Protein AF-A0ABC8SKH3-F1 (afdb_monomer)

Mean predicted aligned error: 11.71 Å

Secondary structure (DSSP, 8-state):
-HHHHHHHHHHHHHHHHHHHHHHHHHIIIIIIHHHHHHHHHHHHHHT-HHHHHHHT---HHHHHHHHHHHHHHHHHHHHHHHTT-

Sequence (85 aa):
MVTKLLLASYYDIVRKNIQDLVPKAVMHFLVNHTKRDLLGTFIQKLYRENSFEDMLEEQDEVVMKRKRTREMFHALQQAVEVSKF

InterPro domains:
  IPR003130 Dynamin GTPase effector [PF02212] (3-81)
  IPR003130 Dynamin GTPase effector [SM00302] (2-85)
  IPR020850 GTPase effector domain [PS51388] (1-85)
  IPR022812 Dynamin [PTHR11566] (3-81)

Radius of gyration: 32.99 Å; Cα contacts (8 Å, |Δi|>4): 8; chains: 1; bounding box: 63×28×95 Å

pLDDT: mean 85.35, std 10.72, range [48.91, 96.81]

Organism: NCBI:txid185542

Structure (mmCIF, N/CA/C/O backbone):
data_AF-A0ABC8SKH3-F1
#
_entry.id   AF-A0ABC8SKH3-F1
#
loop_
_atom_site.group_PDB
_atom_site.id
_atom_site.type_symbol
_atom_site.label_atom_id
_atom_site.label_alt_id
_atom_site.label_comp_id
_atom_site.label_asym_id
_atom_site.label_entity_id
_atom_site.label_seq_id
_atom_site.pdbx_PDB_ins_code
_atom_site.Cartn_x
_atom_site.Cartn_y
_atom_site.Cartn_z
_atom_site.occupancy
_atom_site.B_iso_or_equiv
_atom_site.auth_seq_id
_atom_site.auth_comp_id
_atom_site.auth_asym_id
_atom_site.auth_atom_id
_atom_site.pdbx_PDB_model_num
ATOM 1 N N . MET A 1 1 ? 30.671 -4.519 -42.506 1.00 63.47 1 MET A N 1
ATOM 2 C CA . MET A 1 1 ? 30.744 -5.461 -41.362 1.00 63.47 1 MET A CA 1
ATOM 3 C C . MET A 1 1 ? 30.825 -4.714 -40.026 1.00 63.47 1 MET A C 1
ATOM 5 O O . MET A 1 1 ? 30.013 -4.989 -39.156 1.00 63.47 1 MET A O 1
ATOM 9 N N . VAL A 1 2 ? 31.690 -3.699 -39.901 1.00 77.75 2 VAL A N 1
ATOM 10 C CA . VAL A 1 2 ? 31.845 -2.859 -38.689 1.00 77.75 2 VAL A CA 1
ATOM 11 C C . VAL A 1 2 ? 30.569 -2.098 -38.283 1.00 77.75 2 VAL A C 1
ATOM 13 O O . VAL A 1 2 ? 30.219 -2.066 -37.110 1.00 77.75 2 VAL A O 1
ATOM 16 N N . THR A 1 3 ? 29.807 -1.558 -39.239 1.00 83.06 3 THR A N 1
ATOM 17 C CA . THR A 1 3 ? 28.557 -0.819 -38.962 1.00 83.06 3 THR A CA 1
ATOM 18 C C . THR A 1 3 ? 27.478 -1.665 -38.278 1.00 83.06 3 THR A C 1
ATOM 20 O O . THR A 1 3 ? 26.761 -1.165 -37.416 1.00 83.06 3 THR A O 1
ATOM 23 N N . LYS A 1 4 ? 27.393 -2.963 -38.601 1.00 86.69 4 LYS A N 1
ATOM 24 C CA . LYS A 1 4 ? 26.455 -3.897 -37.955 1.00 86.69 4 LYS A CA 1
ATOM 25 C C . LYS A 1 4 ? 26.844 -4.189 -36.501 1.00 86.69 4 LYS A C 1
ATOM 27 O O . LYS A 1 4 ? 25.965 -4.310 -35.658 1.00 86.69 4 LYS A O 1
ATOM 32 N N . LEU A 1 5 ? 28.145 -4.260 -36.207 1.00 89.62 5 LEU A N 1
ATOM 33 C CA . LEU A 1 5 ? 28.660 -4.472 -34.849 1.00 89.62 5 LEU A CA 1
ATOM 34 C C . LEU A 1 5 ? 28.405 -3.257 -33.950 1.00 89.62 5 LEU A C 1
ATOM 36 O O . LEU A 1 5 ? 27.977 -3.414 -32.811 1.00 89.62 5 LEU A O 1
ATOM 40 N N . LEU A 1 6 ? 28.610 -2.047 -34.479 1.00 91.81 6 LEU A N 1
ATOM 41 C CA . LEU A 1 6 ? 28.322 -0.806 -33.755 1.00 91.81 6 LEU A CA 1
ATOM 42 C C . LEU A 1 6 ? 26.830 -0.673 -33.429 1.00 91.81 6 LEU A C 1
ATOM 44 O O . LEU A 1 6 ? 26.476 -0.318 -32.308 1.00 91.81 6 LEU A O 1
ATOM 48 N N . LEU A 1 7 ? 25.961 -1.016 -34.384 1.00 93.19 7 LEU A N 1
ATOM 49 C CA . LEU A 1 7 ? 24.516 -0.986 -34.177 1.00 93.19 7 LEU A CA 1
ATOM 50 C C . LEU A 1 7 ? 24.062 -1.999 -33.116 1.00 93.19 7 LEU A C 1
ATOM 52 O O . LEU A 1 7 ? 23.257 -1.656 -32.255 1.00 93.19 7 LEU A O 1
ATOM 56 N N . ALA A 1 8 ? 24.597 -3.223 -33.154 1.00 91.88 8 ALA A N 1
ATOM 57 C CA . ALA A 1 8 ? 24.296 -4.247 -32.156 1.00 91.88 8 ALA A CA 1
ATOM 58 C C . ALA A 1 8 ? 24.744 -3.814 -30.750 1.00 91.88 8 ALA A C 1
ATOM 60 O O . ALA A 1 8 ? 23.959 -3.876 -29.810 1.00 91.88 8 ALA A O 1
ATOM 61 N N . SER A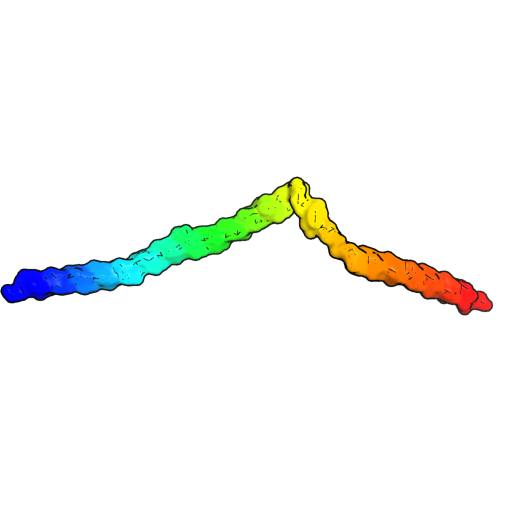 1 9 ? 25.962 -3.276 -30.629 1.00 92.81 9 SER A N 1
ATOM 62 C CA . SER A 1 9 ? 26.490 -2.758 -29.361 1.00 92.81 9 SER A CA 1
ATOM 63 C C . SER A 1 9 ? 25.638 -1.615 -28.800 1.00 92.81 9 SER A C 1
ATOM 65 O O . SER A 1 9 ? 25.266 -1.629 -27.627 1.00 92.81 9 SER A O 1
ATOM 67 N N . TYR A 1 10 ? 25.251 -0.651 -29.643 1.00 95.50 10 TYR A N 1
ATOM 68 C CA . TYR A 1 10 ? 24.360 0.434 -29.231 1.00 95.50 10 TYR A CA 1
ATOM 69 C C . TYR A 1 10 ? 23.012 -0.099 -28.736 1.00 95.50 10 TYR A C 1
ATOM 71 O O . TYR A 1 10 ? 22.528 0.308 -27.680 1.00 95.50 10 TYR A O 1
ATOM 79 N N . TYR A 1 11 ? 22.425 -1.043 -29.470 1.00 95.31 11 TYR A N 1
ATOM 80 C CA . TYR A 1 11 ? 21.145 -1.636 -29.110 1.00 95.31 11 TYR A CA 1
ATOM 81 C C . TYR A 1 11 ? 21.209 -2.405 -27.782 1.00 95.31 11 TYR A C 1
ATOM 83 O O . TYR A 1 11 ? 20.308 -2.263 -26.956 1.00 95.31 11 TYR A O 1
ATOM 91 N N . ASP A 1 12 ? 22.287 -3.147 -27.525 1.00 95.69 12 ASP A N 1
ATOM 92 C CA . ASP A 1 12 ? 22.484 -3.855 -26.257 1.00 95.69 12 ASP A CA 1
ATOM 93 C C . ASP A 1 12 ? 22.636 -2.892 -25.070 1.00 95.69 12 ASP A C 1
ATOM 95 O O . ASP A 1 12 ? 22.082 -3.141 -23.995 1.00 95.69 12 ASP A O 1
ATOM 99 N N . ILE A 1 13 ? 23.330 -1.764 -25.260 1.00 94.81 13 ILE A N 1
ATOM 100 C CA . ILE A 1 13 ? 23.459 -0.715 -24.237 1.00 94.81 13 ILE A CA 1
ATOM 101 C C . ILE A 1 13 ? 22.095 -0.081 -23.946 1.00 94.81 13 ILE A C 1
ATOM 103 O O . ILE A 1 13 ? 21.696 0.039 -22.787 1.00 94.81 13 ILE A O 1
ATOM 107 N N . VAL A 1 14 ? 21.349 0.300 -24.987 1.00 96.81 14 VAL A N 1
ATOM 108 C CA . VAL A 1 14 ? 20.019 0.906 -24.832 1.00 96.81 14 VAL A CA 1
ATOM 109 C C . VAL A 1 14 ? 19.044 -0.072 -24.179 1.00 96.81 14 VAL A C 1
ATOM 111 O O . VAL A 1 14 ? 18.308 0.314 -23.273 1.00 96.81 14 VAL A O 1
ATOM 114 N N . ARG A 1 15 ? 19.073 -1.350 -24.568 1.00 96.25 15 ARG A N 1
ATOM 115 C CA . ARG A 1 15 ? 18.245 -2.398 -23.964 1.00 96.25 15 ARG A CA 1
ATOM 116 C C . ARG A 1 15 ? 18.505 -2.525 -22.463 1.00 96.25 15 ARG A C 1
ATOM 118 O O . ARG A 1 15 ? 17.542 -2.533 -21.700 1.00 96.25 15 ARG A O 1
ATOM 125 N N . LYS A 1 16 ? 19.773 -2.581 -22.039 1.00 95.94 16 LYS A N 1
ATOM 126 C CA . LYS A 1 16 ? 20.138 -2.629 -20.611 1.00 95.94 16 LYS A CA 1
ATOM 127 C C . LYS A 1 16 ? 19.666 -1.381 -19.863 1.00 95.94 16 LYS A C 1
ATOM 129 O O . LYS A 1 16 ? 19.056 -1.495 -18.807 1.00 95.94 16 LYS A O 1
ATOM 134 N N . ASN A 1 17 ? 19.849 -0.201 -20.455 1.00 96.44 17 ASN A N 1
ATOM 135 C CA . ASN A 1 17 ? 19.374 1.048 -19.858 1.00 96.44 17 ASN A CA 1
ATOM 136 C C . ASN A 1 17 ? 17.854 1.052 -19.652 1.00 96.44 17 ASN A C 1
ATOM 138 O O . ASN A 1 17 ? 17.387 1.451 -18.590 1.00 96.44 17 ASN A O 1
ATOM 142 N N . ILE A 1 18 ? 17.076 0.584 -20.631 1.00 95.56 18 ILE A N 1
ATOM 143 C CA . ILE A 1 18 ? 15.613 0.496 -20.506 1.00 95.56 18 ILE A CA 1
ATOM 144 C C . ILE A 1 18 ? 15.223 -0.515 -19.422 1.00 95.56 18 ILE A C 1
ATOM 146 O O . ILE A 1 18 ? 14.346 -0.221 -18.608 1.00 95.56 18 ILE A O 1
ATOM 150 N N . GLN A 1 19 ? 15.889 -1.673 -19.376 1.00 95.38 19 GLN A N 1
ATOM 151 C CA . GLN A 1 19 ? 15.656 -2.695 -18.350 1.00 95.38 19 GLN A CA 1
ATOM 152 C C . GLN A 1 19 ? 15.884 -2.164 -16.931 1.00 95.38 19 GLN A C 1
ATOM 154 O O . GLN A 1 19 ? 15.151 -2.554 -16.028 1.00 95.38 19 GLN A O 1
ATOM 159 N N . ASP A 1 20 ? 16.828 -1.241 -16.740 1.00 95.81 20 ASP A N 1
ATOM 160 C CA . ASP A 1 20 ? 17.086 -0.628 -15.437 1.00 95.81 20 ASP A CA 1
ATOM 161 C C . ASP A 1 20 ? 16.186 0.579 -15.142 1.00 95.81 20 ASP A C 1
ATOM 163 O O . ASP A 1 20 ? 15.752 0.767 -14.002 1.00 95.81 20 ASP A O 1
ATOM 167 N N . LEU A 1 21 ? 15.915 1.434 -16.134 1.00 96.75 21 LEU A N 1
ATOM 168 C CA . LEU A 1 21 ? 15.149 2.666 -15.926 1.00 96.75 21 LEU A CA 1
ATOM 169 C C . LEU A 1 21 ? 13.662 2.397 -15.707 1.00 96.75 21 LEU A C 1
ATOM 171 O O . LEU A 1 21 ? 13.052 3.066 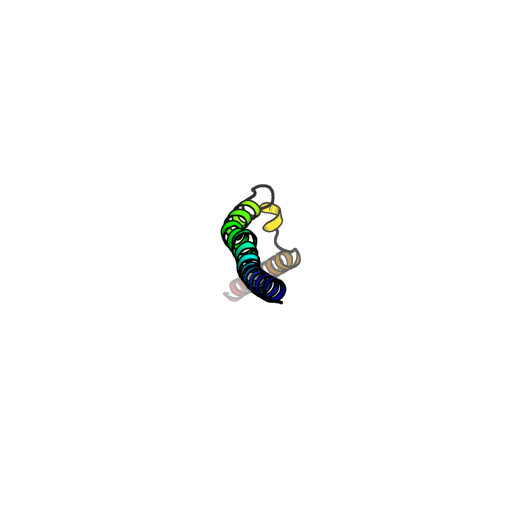-14.875 1.00 96.75 21 LEU A O 1
ATOM 175 N N . VAL A 1 22 ? 13.071 1.440 -16.425 1.00 96.25 22 VAL A N 1
ATOM 176 C CA . VAL A 1 22 ? 11.622 1.194 -16.354 1.00 96.25 22 VAL A CA 1
ATOM 177 C C . VAL A 1 22 ? 11.194 0.749 -14.949 1.00 96.25 22 VAL A C 1
ATOM 179 O O . VAL A 1 22 ? 10.310 1.396 -14.381 1.00 96.25 22 VAL A O 1
ATOM 182 N N . PRO A 1 23 ? 11.833 -0.253 -14.309 1.00 96.56 23 PRO A N 1
ATOM 1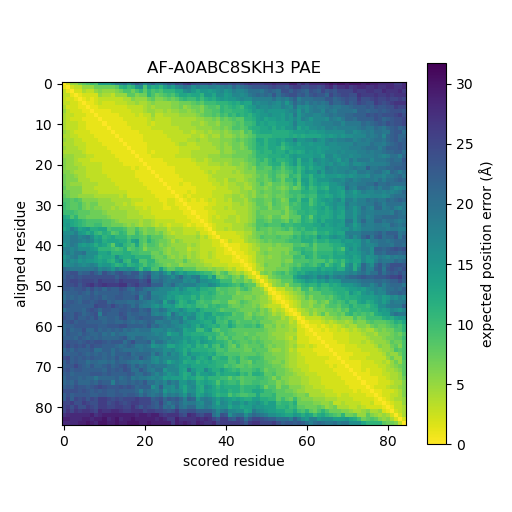83 C CA . PRO A 1 23 ? 11.499 -0.620 -12.936 1.00 96.56 23 PRO A CA 1
ATOM 184 C C . PRO A 1 23 ? 11.736 0.526 -11.949 1.00 96.56 23 PRO A C 1
ATOM 186 O O . PRO A 1 23 ? 10.932 0.717 -11.041 1.00 96.56 23 PRO A O 1
ATOM 189 N N . LYS A 1 24 ? 12.790 1.336 -12.137 1.00 95.75 24 LYS A N 1
ATOM 190 C CA . LYS A 1 24 ? 13.061 2.509 -11.285 1.00 95.75 24 LYS A CA 1
ATOM 191 C C . LYS A 1 24 ? 11.965 3.567 -11.406 1.00 95.75 24 LYS A C 1
ATOM 193 O O . LYS A 1 24 ? 11.544 4.116 -10.389 1.00 95.75 24 LYS A O 1
ATOM 198 N N . ALA A 1 25 ? 11.475 3.821 -12.618 1.00 96.31 25 ALA A N 1
ATOM 199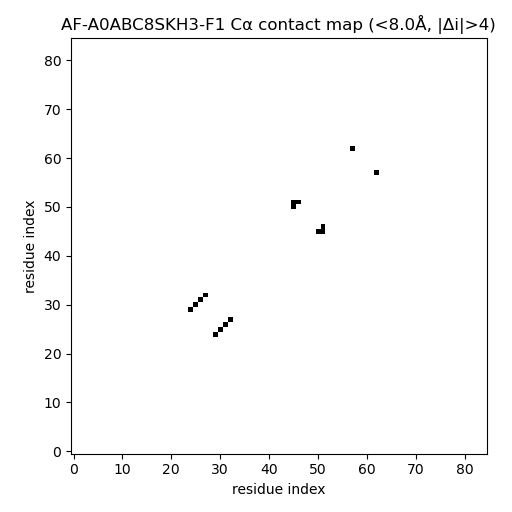 C CA . ALA A 1 25 ? 10.372 4.742 -12.859 1.00 96.31 25 ALA A CA 1
ATOM 200 C C . ALA A 1 25 ? 9.080 4.240 -12.197 1.00 96.31 25 ALA A C 1
ATOM 202 O O . ALA A 1 25 ? 8.455 4.988 -11.450 1.00 96.31 25 ALA A O 1
ATOM 203 N N . VAL A 1 26 ? 8.725 2.963 -12.380 1.00 96.06 26 VAL A N 1
ATOM 204 C CA . VAL A 1 26 ? 7.545 2.358 -11.733 1.00 96.06 26 VAL A CA 1
ATOM 205 C C . VAL A 1 26 ? 7.666 2.412 -10.209 1.00 96.06 26 VAL A C 1
ATOM 207 O O . VAL A 1 26 ? 6.732 2.825 -9.522 1.00 96.06 26 VAL A O 1
ATOM 210 N N . MET A 1 27 ? 8.833 2.064 -9.664 1.00 96.31 27 MET A N 1
ATOM 211 C CA . MET A 1 27 ? 9.081 2.141 -8.226 1.00 96.31 27 MET A CA 1
ATOM 212 C C . MET A 1 27 ? 8.930 3.566 -7.699 1.00 96.31 27 MET A C 1
ATOM 214 O O . MET A 1 27 ? 8.330 3.764 -6.647 1.00 96.31 27 MET A O 1
ATOM 218 N N . HIS A 1 28 ? 9.454 4.568 -8.403 1.00 94.56 28 HIS A N 1
ATOM 219 C CA . HIS A 1 28 ? 9.393 5.952 -7.948 1.00 94.56 28 HIS A CA 1
ATOM 220 C C . HIS A 1 28 ? 7.984 6.547 -8.050 1.00 94.56 28 HIS A C 1
ATOM 222 O O . HIS A 1 28 ? 7.483 7.094 -7.065 1.00 94.56 28 HIS A O 1
ATOM 228 N N . PHE A 1 29 ? 7.357 6.435 -9.222 1.00 93.94 29 PHE A N 1
ATOM 229 C CA . PHE A 1 29 ? 6.101 7.118 -9.534 1.00 93.94 29 PHE A CA 1
ATOM 230 C C . PHE A 1 29 ? 4.861 6.398 -9.024 1.00 93.94 29 PHE A C 1
ATOM 232 O O . PHE A 1 29 ? 3.874 7.060 -8.731 1.00 93.94 29 PHE A O 1
ATOM 239 N N . LEU A 1 30 ? 4.895 5.069 -8.913 1.00 93.38 30 LEU A N 1
ATOM 240 C CA . LEU A 1 30 ? 3.747 4.299 -8.449 1.00 93.38 30 LEU A CA 1
ATOM 241 C C . LEU A 1 30 ? 3.976 3.816 -7.022 1.00 93.38 30 LEU A C 1
ATOM 243 O O . LEU A 1 30 ? 3.335 4.296 -6.098 1.00 93.38 30 LEU A O 1
ATOM 247 N N . VAL A 1 31 ? 4.934 2.912 -6.815 1.00 94.12 31 VAL A N 1
ATOM 248 C CA . VAL A 1 31 ? 5.059 2.195 -5.534 1.00 94.12 31 VAL A CA 1
ATOM 249 C C . VAL A 1 31 ? 5.400 3.144 -4.385 1.00 94.12 31 VAL A C 1
ATOM 251 O O . VAL A 1 31 ? 4.704 3.183 -3.371 1.00 94.12 31 VAL A O 1
ATOM 254 N N . ASN A 1 32 ? 6.457 3.940 -4.538 1.00 92.44 32 ASN A N 1
ATOM 255 C CA . ASN A 1 32 ? 6.922 4.845 -3.490 1.00 92.44 32 ASN A CA 1
ATOM 256 C C . ASN A 1 32 ? 5.985 6.038 -3.300 1.00 92.44 32 ASN A C 1
ATOM 258 O O . ASN A 1 32 ? 5.819 6.500 -2.173 1.00 92.44 32 ASN A O 1
ATOM 262 N N . HIS A 1 33 ? 5.371 6.527 -4.377 1.00 91.25 33 HIS A N 1
ATOM 263 C CA . HIS A 1 33 ? 4.358 7.575 -4.308 1.00 91.25 33 HIS A CA 1
ATOM 264 C C . HIS A 1 33 ? 3.121 7.095 -3.545 1.00 91.25 33 HIS A C 1
ATOM 266 O O . HIS A 1 33 ? 2.796 7.665 -2.507 1.00 91.25 33 HIS A O 1
ATOM 272 N N . THR A 1 34 ? 2.515 5.979 -3.964 1.00 88.88 34 THR A N 1
ATOM 273 C CA . THR A 1 34 ? 1.370 5.391 -3.265 1.00 88.88 34 THR A CA 1
ATOM 274 C C . THR A 1 34 ? 1.716 5.073 -1.816 1.00 88.88 34 THR A C 1
ATOM 276 O O . THR A 1 34 ? 0.930 5.394 -0.940 1.00 88.88 34 THR A O 1
ATOM 279 N N . LYS A 1 35 ? 2.902 4.527 -1.515 1.00 88.25 35 LYS A N 1
ATOM 280 C CA . LYS A 1 35 ? 3.308 4.249 -0.127 1.00 88.25 35 LYS A CA 1
ATOM 281 C C . LYS A 1 35 ? 3.354 5.507 0.750 1.00 88.25 35 LYS A C 1
ATOM 283 O O . LYS A 1 35 ? 2.957 5.430 1.910 1.00 88.25 35 LYS A O 1
ATOM 288 N N . ARG A 1 36 ? 3.848 6.637 0.230 1.00 87.50 36 ARG A N 1
ATOM 289 C CA . ARG A 1 36 ? 3.887 7.908 0.975 1.00 87.50 36 ARG A CA 1
ATOM 290 C C . ARG A 1 36 ? 2.486 8.462 1.210 1.00 87.50 36 ARG A C 1
ATOM 292 O O . ARG A 1 36 ? 2.161 8.843 2.330 1.00 87.50 36 ARG A O 1
ATOM 299 N N . ASP A 1 37 ? 1.657 8.443 0.174 1.00 86.75 37 ASP A N 1
ATOM 300 C CA . ASP A 1 37 ? 0.365 9.128 0.199 1.00 86.75 37 ASP A CA 1
ATOM 301 C C . ASP A 1 37 ? -0.779 8.249 0.718 1.00 86.75 37 ASP A C 1
ATOM 303 O O . ASP A 1 37 ? -1.857 8.761 1.022 1.00 86.75 37 ASP A O 1
ATOM 307 N N . LEU A 1 38 ? -0.553 6.939 0.882 1.00 87.25 38 LEU A N 1
ATOM 308 C CA . LEU A 1 38 ? -1.544 5.994 1.397 1.00 87.25 38 LEU A CA 1
ATOM 309 C C . LEU A 1 38 ? -2.035 6.404 2.782 1.00 87.25 38 LEU A C 1
ATOM 311 O O . LEU A 1 38 ? -3.240 6.486 2.985 1.00 87.25 38 LEU A O 1
ATOM 315 N N . L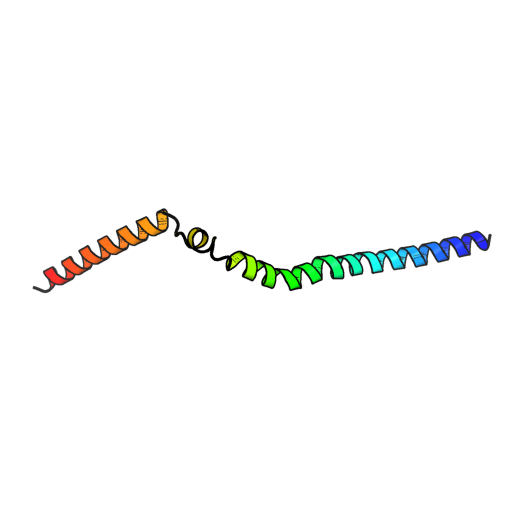EU A 1 39 ? -1.123 6.683 3.720 1.00 78.38 39 LEU A N 1
ATOM 316 C CA . LEU A 1 39 ? -1.497 7.033 5.094 1.00 78.38 39 LEU A CA 1
ATOM 317 C C . LEU A 1 39 ? -2.235 8.374 5.149 1.00 78.38 39 LEU A C 1
ATOM 319 O O . LEU A 1 39 ? -3.273 8.466 5.797 1.00 78.38 39 LEU A O 1
ATOM 323 N N . GLY A 1 40 ? -1.752 9.386 4.421 1.00 82.88 40 GLY A N 1
ATOM 324 C CA . GLY A 1 40 ? -2.414 10.692 4.346 1.00 82.88 40 GLY A CA 1
ATOM 325 C C . GLY A 1 40 ? -3.815 10.597 3.741 1.00 82.88 40 GLY A C 1
ATOM 326 O O . GLY A 1 40 ? -4.775 11.121 4.302 1.00 82.88 40 GLY A O 1
ATOM 327 N N . THR A 1 41 ? -3.959 9.846 2.648 1.00 83.19 41 THR A N 1
ATOM 328 C CA . THR A 1 41 ? -5.255 9.612 1.997 1.00 83.19 41 THR A CA 1
ATOM 329 C C . THR A 1 41 ? -6.178 8.768 2.873 1.00 83.19 41 THR A C 1
ATOM 331 O O . THR A 1 41 ? -7.383 9.004 2.902 1.00 83.19 41 THR A O 1
ATOM 334 N N . PHE A 1 42 ? -5.639 7.785 3.595 1.00 79.19 42 PHE A N 1
ATOM 335 C CA . PHE A 1 42 ? -6.412 6.934 4.493 1.00 79.19 42 PHE A CA 1
ATOM 336 C C . PHE A 1 42 ? -6.967 7.736 5.667 1.00 79.19 42 PHE A C 1
ATOM 338 O O . PHE A 1 42 ? -8.159 7.651 5.927 1.00 79.19 42 PHE A O 1
ATOM 345 N N . ILE A 1 43 ? -6.152 8.584 6.300 1.00 80.38 43 ILE A N 1
ATOM 346 C CA . ILE A 1 43 ? -6.608 9.498 7.355 1.00 80.38 43 ILE A CA 1
ATOM 347 C C . ILE A 1 43 ? -7.676 10.443 6.799 1.00 80.38 43 ILE A C 1
ATOM 349 O O . ILE A 1 43 ? -8.750 10.553 7.375 1.00 80.38 43 ILE A O 1
ATOM 353 N N . GLN A 1 44 ? -7.448 11.061 5.638 1.00 81.38 44 GLN A N 1
ATOM 354 C CA . GLN A 1 44 ? -8.454 11.932 5.023 1.00 81.38 44 GLN A CA 1
ATOM 355 C C . GLN A 1 44 ? -9.766 11.214 4.696 1.00 81.38 44 GLN A C 1
ATOM 357 O O . GLN A 1 44 ? -10.822 11.826 4.790 1.00 81.38 44 GLN A O 1
ATOM 36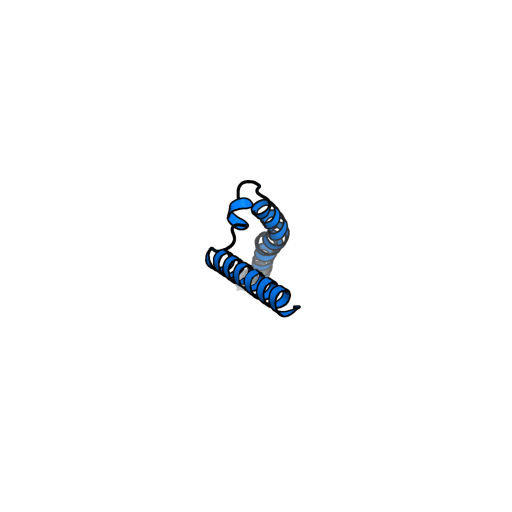2 N N . LYS A 1 45 ? -9.723 9.946 4.276 1.00 77.06 45 LYS A N 1
ATOM 363 C CA . LYS A 1 45 ? -10.931 9.162 3.988 1.00 77.06 45 LYS A CA 1
ATOM 364 C C . LYS A 1 45 ? -11.634 8.699 5.257 1.00 77.06 45 LYS A C 1
ATOM 366 O O . LYS A 1 45 ? -12.856 8.752 5.294 1.00 77.06 45 LYS A O 1
ATOM 371 N N . LEU A 1 46 ? -10.876 8.257 6.258 1.00 73.44 46 LEU A N 1
ATOM 372 C CA . LEU A 1 46 ? -11.405 7.725 7.507 1.00 73.44 46 LEU A CA 1
ATOM 373 C C . LEU A 1 46 ? -11.997 8.833 8.377 1.00 73.44 46 LEU A C 1
ATOM 375 O O . LEU A 1 46 ? -13.041 8.628 8.963 1.00 73.44 46 LEU A O 1
ATOM 379 N N . TYR A 1 47 ? -11.380 10.015 8.419 1.00 69.19 47 TYR A N 1
ATOM 380 C CA . TYR A 1 47 ? -11.851 11.163 9.204 1.00 69.19 47 TYR A CA 1
ATOM 381 C C 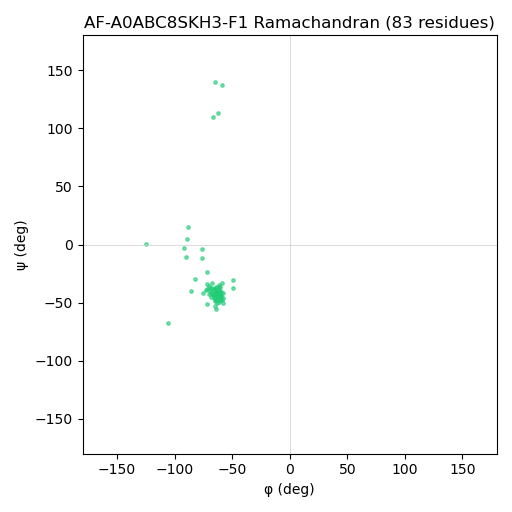. TYR A 1 47 ? -12.840 12.064 8.447 1.00 69.19 47 TYR A C 1
ATOM 383 O O . TYR A 1 47 ? -13.086 13.195 8.862 1.00 69.19 47 TYR A O 1
ATOM 391 N N . ARG A 1 48 ? -13.422 11.603 7.330 1.00 71.31 48 ARG A N 1
ATOM 392 C CA . ARG A 1 48 ? -14.553 12.316 6.721 1.00 71.31 48 ARG A CA 1
ATOM 393 C C . ARG A 1 48 ? -15.737 12.238 7.678 1.00 71.31 48 ARG A C 1
ATOM 395 O O . ARG A 1 48 ? -16.335 11.177 7.827 1.00 71.31 48 ARG A O 1
ATOM 402 N N . GLU A 1 49 ? -16.069 13.378 8.282 1.00 61.03 49 GLU A N 1
ATOM 403 C CA . GLU A 1 49 ? -17.130 13.533 9.291 1.00 61.03 49 GLU A CA 1
ATOM 404 C C . GLU A 1 49 ? -18.464 12.898 8.862 1.00 61.03 49 GLU A C 1
ATOM 406 O O . GLU A 1 49 ? -19.170 12.339 9.689 1.00 61.03 49 GLU A O 1
ATOM 411 N N . ASN A 1 50 ? -18.754 12.869 7.559 1.00 63.19 50 ASN A N 1
ATOM 412 C CA . ASN A 1 50 ? -20.005 12.335 7.012 1.00 63.19 50 ASN A CA 1
ATOM 413 C C . ASN A 1 50 ? -20.112 10.798 6.980 1.00 63.19 50 ASN A C 1
ATOM 415 O O . ASN A 1 50 ? -21.177 10.294 6.653 1.00 63.19 50 ASN A O 1
ATOM 419 N N . SER A 1 51 ? -19.032 10.048 7.218 1.00 61.56 51 SER A N 1
ATOM 420 C CA . SER A 1 51 ? -19.040 8.570 7.162 1.00 61.56 51 SER A CA 1
ATOM 421 C C . SER A 1 51 ? -18.529 7.921 8.447 1.00 61.56 51 SER A C 1
ATOM 423 O O . SER A 1 51 ? -18.443 6.698 8.528 1.00 61.56 51 SER A O 1
ATOM 425 N N . PHE A 1 52 ? -18.163 8.728 9.445 1.00 65.75 52 PHE A N 1
ATOM 426 C CA . PHE A 1 52 ? -17.657 8.225 10.718 1.00 65.75 52 PHE A CA 1
ATOM 427 C C . PHE A 1 52 ? -18.759 7.529 11.519 1.00 65.75 52 PHE A C 1
ATOM 429 O O . PHE A 1 52 ? -18.501 6.508 12.144 1.00 65.75 52 PHE A O 1
ATOM 436 N N . GLU A 1 53 ? -19.984 8.055 11.462 1.00 67.75 53 GLU A N 1
ATOM 437 C CA . GLU A 1 53 ? -21.147 7.490 12.152 1.00 67.75 53 GLU A CA 1
ATOM 438 C C . GLU A 1 53 ? -21.507 6.104 11.591 1.00 67.75 53 GLU A C 1
ATOM 440 O O . GLU A 1 53 ? -21.584 5.144 12.353 1.00 67.75 53 GLU A O 1
ATOM 445 N N . ASP A 1 54 ? -21.556 5.966 10.261 1.00 70.94 54 ASP A N 1
ATOM 446 C CA . ASP A 1 54 ? -21.807 4.688 9.578 1.00 70.94 54 ASP A CA 1
ATOM 447 C C . ASP A 1 54 ? -20.675 3.664 9.796 1.00 70.94 54 ASP A C 1
ATOM 449 O O . ASP A 1 54 ? -20.916 2.470 9.949 1.00 70.94 54 ASP A O 1
ATOM 453 N N . MET A 1 55 ? -19.408 4.102 9.816 1.00 66.62 55 MET A N 1
ATOM 454 C CA . MET A 1 55 ? -18.271 3.201 10.071 1.00 66.62 55 MET A CA 1
ATOM 455 C C . MET A 1 55 ? -18.178 2.736 11.529 1.00 66.62 55 MET A C 1
ATOM 457 O O . MET A 1 55 ? -17.542 1.714 11.797 1.00 66.62 55 MET A O 1
ATOM 461 N N . LEU A 1 56 ? -18.754 3.494 12.463 1.00 73.25 56 LEU A N 1
ATOM 462 C CA . LEU A 1 56 ? -18.801 3.165 13.888 1.00 73.25 56 LEU A CA 1
ATOM 463 C C . LEU A 1 56 ? -20.058 2.390 14.283 1.00 73.25 56 LEU A C 1
ATOM 465 O O . LEU A 1 56 ? -20.179 2.005 15.450 1.00 73.25 56 LEU A O 1
ATOM 469 N N . GLU A 1 57 ? -20.976 2.149 13.347 1.00 78.12 57 GLU A N 1
ATOM 470 C CA . GLU A 1 57 ? -22.157 1.344 13.606 1.00 78.12 57 GLU A CA 1
ATOM 471 C C . GLU A 1 57 ? -21.732 -0.088 13.970 1.00 78.12 57 GLU A C 1
ATOM 473 O O . GLU A 1 57 ? -21.124 -0.829 13.191 1.00 78.12 57 GLU A O 1
ATOM 478 N N . GLU A 1 58 ? -21.994 -0.467 15.223 1.00 76.75 58 GLU A N 1
ATOM 479 C CA . GLU A 1 58 ? -21.753 -1.825 15.697 1.00 76.75 58 GLU A CA 1
ATOM 480 C C . GLU A 1 58 ? -22.672 -2.791 14.942 1.00 76.75 58 GLU A C 1
ATOM 482 O O . GLU A 1 58 ? -23.856 -2.526 14.760 1.00 76.75 58 GLU A O 1
ATOM 487 N N . GLN A 1 59 ? -22.158 -3.964 14.569 1.00 79.56 59 GLN A N 1
ATOM 488 C CA . GLN A 1 59 ? -22.998 -5.007 13.981 1.00 79.56 59 GLN A CA 1
ATOM 489 C C . GLN A 1 59 ? -24.132 -5.404 14.943 1.00 79.56 59 GLN A C 1
ATOM 491 O O . GLN A 1 59 ? -23.885 -5.641 16.132 1.00 79.56 59 GLN A O 1
ATOM 496 N N . ASP A 1 60 ? -25.350 -5.568 14.416 1.00 81.31 60 ASP A N 1
ATOM 497 C CA . ASP A 1 60 ? -26.563 -5.898 15.185 1.00 81.31 60 ASP A CA 1
ATOM 498 C C . ASP A 1 60 ? -26.377 -7.082 16.147 1.00 81.31 60 ASP A C 1
ATOM 500 O O . ASP A 1 60 ? -26.880 -7.096 17.274 1.00 81.31 60 ASP A O 1
ATOM 504 N N . GLU A 1 61 ? -25.607 -8.085 15.727 1.00 85.50 61 GLU A N 1
ATOM 505 C CA . GLU A 1 61 ? -25.332 -9.283 16.517 1.00 85.50 61 GLU A CA 1
ATOM 506 C C . GLU A 1 61 ? -24.542 -8.966 17.803 1.00 85.50 61 GLU A C 1
ATOM 508 O O . GLU A 1 61 ? -24.816 -9.521 18.874 1.00 85.50 61 GLU A O 1
ATOM 513 N N . VAL A 1 62 ? -23.604 -8.015 17.730 1.00 84.31 62 VAL A N 1
ATOM 514 C CA . VAL A 1 62 ? -22.813 -7.536 18.873 1.00 84.31 62 VAL A CA 1
ATOM 515 C C . VAL A 1 62 ? -23.694 -6.738 19.829 1.00 84.31 62 VAL A C 1
ATOM 517 O O . VAL A 1 62 ? -23.633 -6.953 21.045 1.00 84.31 62 VAL A O 1
ATOM 520 N N . VAL A 1 63 ? -24.569 -5.882 19.295 1.00 87.50 63 VAL A N 1
ATOM 521 C CA . VAL A 1 63 ? -25.533 -5.098 20.083 1.00 87.50 63 VAL A CA 1
ATOM 522 C C . VAL A 1 63 ? -26.469 -6.026 20.862 1.00 87.50 63 VAL A C 1
ATOM 524 O O . VAL A 1 63 ? -26.639 -5.872 22.078 1.00 87.50 63 VAL A O 1
ATOM 527 N N . MET A 1 64 ? -27.013 -7.045 20.195 1.00 87.00 64 MET A N 1
ATOM 528 C CA . MET A 1 64 ? -27.898 -8.043 20.801 1.00 87.00 64 MET A CA 1
ATOM 529 C C . MET A 1 64 ? -27.184 -8.881 21.864 1.00 87.00 64 MET A C 1
ATOM 531 O O . MET A 1 64 ? -27.722 -9.101 22.955 1.00 87.00 64 MET A O 1
ATOM 535 N N . LYS A 1 65 ? -25.945 -9.307 21.594 1.00 88.56 65 LYS A N 1
ATOM 536 C CA . LYS A 1 65 ? -25.129 -10.050 22.562 1.00 88.56 65 LYS A CA 1
ATOM 537 C C . LYS A 1 65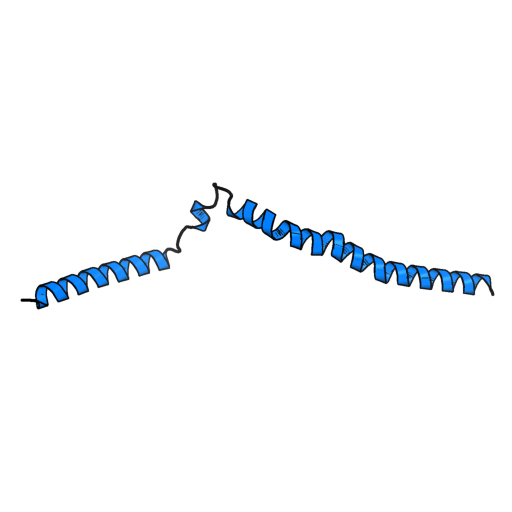 ? -24.814 -9.206 23.797 1.00 88.56 65 LYS A C 1
ATOM 539 O O . LYS A 1 65 ? -24.951 -9.700 24.916 1.00 88.56 65 LYS A O 1
ATOM 544 N N . ARG A 1 66 ? -24.456 -7.928 23.624 1.00 89.19 66 ARG A N 1
ATOM 545 C CA . ARG A 1 66 ? -24.214 -6.992 24.736 1.00 89.19 66 ARG A CA 1
ATOM 546 C C . ARG A 1 66 ? -25.465 -6.814 25.592 1.00 89.19 66 ARG A C 1
ATOM 548 O O . ARG A 1 66 ? -25.364 -6.856 26.818 1.00 89.19 66 ARG A O 1
ATOM 555 N N . LYS A 1 67 ? -26.635 -6.657 24.965 1.00 91.31 67 LYS A N 1
ATOM 556 C CA . LYS A 1 67 ? -27.912 -6.512 25.673 1.00 91.31 67 LYS A CA 1
ATOM 557 C C . LYS A 1 67 ? -28.228 -7.746 26.526 1.00 91.31 67 LYS A C 1
ATOM 559 O O . LYS A 1 67 ? -28.440 -7.600 27.726 1.00 91.31 67 LYS A O 1
ATOM 564 N N . ARG A 1 68 ? -28.129 -8.952 25.952 1.00 89.44 68 ARG A N 1
ATOM 565 C CA . ARG A 1 68 ? -28.322 -10.218 26.686 1.00 89.44 68 ARG A CA 1
ATOM 566 C C . ARG A 1 68 ? -27.373 -10.374 27.870 1.00 89.44 68 ARG A C 1
ATOM 568 O O . ARG A 1 68 ? -27.807 -10.741 28.956 1.00 89.44 68 ARG A O 1
ATOM 575 N N . THR A 1 69 ? -26.083 -10.094 27.682 1.00 89.81 69 THR A N 1
ATOM 576 C CA . THR A 1 69 ? -25.097 -10.206 28.769 1.00 89.81 69 THR A CA 1
ATOM 577 C C . THR A 1 69 ? -25.392 -9.216 29.894 1.00 89.81 69 THR A C 1
ATOM 579 O O . THR A 1 69 ? -25.240 -9.558 31.063 1.00 89.81 69 THR A O 1
ATOM 582 N N . ARG A 1 70 ? -25.859 -8.005 29.564 1.00 91.94 70 ARG A N 1
ATOM 583 C CA . ARG A 1 70 ? -26.225 -6.982 30.552 1.00 91.94 70 ARG A CA 1
ATOM 584 C C . ARG A 1 70 ? -27.483 -7.352 31.339 1.00 91.94 70 ARG A C 1
ATOM 586 O O . ARG A 1 70 ? -27.517 -7.154 32.549 1.00 91.94 70 ARG A O 1
ATOM 593 N N . GLU A 1 71 ? -28.484 -7.916 30.669 1.00 92.56 71 GLU A N 1
ATOM 594 C CA . GLU A 1 71 ? -29.690 -8.453 31.313 1.00 92.56 71 GLU A CA 1
ATOM 595 C C . GLU A 1 71 ? -29.342 -9.616 32.251 1.00 92.56 71 GLU A C 1
ATOM 597 O O . GLU A 1 71 ? -29.749 -9.619 33.412 1.00 92.56 71 GLU A O 1
ATOM 602 N N . MET A 1 72 ? -28.511 -10.554 31.786 1.00 91.62 72 MET A N 1
ATOM 603 C CA . MET A 1 72 ? -28.029 -11.673 32.599 1.00 91.62 72 MET A CA 1
ATOM 604 C C . MET A 1 72 ? -27.237 -11.187 33.817 1.00 91.62 72 MET A C 1
ATOM 606 O O . MET A 1 72 ? -27.431 -11.685 34.922 1.00 91.62 72 MET A O 1
ATOM 610 N N . PHE A 1 73 ? -26.372 -10.186 33.640 1.00 92.75 73 PHE A N 1
ATOM 611 C CA . PHE A 1 73 ? -25.614 -9.592 34.738 1.00 92.75 73 PHE A CA 1
ATOM 612 C C . PHE A 1 73 ? -26.531 -8.973 35.800 1.00 92.75 73 PHE A C 1
ATOM 614 O O . PHE A 1 73 ? -26.336 -9.223 36.986 1.00 92.75 73 PHE A O 1
ATOM 621 N N . HIS A 1 74 ? -27.562 -8.226 35.392 1.00 92.44 74 HIS A N 1
ATOM 622 C CA . HIS A 1 74 ? -28.535 -7.658 36.328 1.00 92.44 74 HIS A CA 1
ATOM 623 C C . HIS A 1 74 ? -29.301 -8.735 37.103 1.00 92.44 74 HIS A C 1
ATOM 625 O O . HIS A 1 74 ? -29.444 -8.616 38.319 1.00 92.44 74 HIS A O 1
ATOM 631 N N . ALA A 1 75 ? -29.749 -9.795 36.427 1.00 89.88 75 ALA A N 1
ATOM 632 C CA . ALA A 1 75 ? -30.427 -10.917 37.074 1.00 89.88 75 ALA A CA 1
ATOM 633 C C . ALA A 1 75 ? -29.518 -11.626 38.092 1.00 89.88 75 ALA A C 1
ATOM 635 O O . ALA A 1 75 ? -29.937 -11.908 39.215 1.00 89.88 75 ALA A O 1
ATOM 636 N N . LEU A 1 76 ? -28.252 -11.862 37.734 1.00 88.81 76 LEU A N 1
ATOM 637 C CA . LEU A 1 76 ? -27.265 -12.449 38.640 1.00 88.81 76 LEU A CA 1
ATOM 638 C C . LEU A 1 76 ? -26.974 -11.534 39.837 1.00 88.81 76 LEU A C 1
ATOM 640 O O . LEU A 1 76 ? -26.894 -12.014 40.963 1.00 88.81 76 LEU A O 1
ATOM 644 N N . GLN A 1 77 ? -26.861 -10.221 39.624 1.00 91.62 77 GLN A N 1
ATOM 645 C CA . GLN A 1 77 ? -26.635 -9.256 40.700 1.00 91.62 77 GLN A CA 1
ATOM 646 C C . GLN A 1 77 ? -27.807 -9.228 41.694 1.00 91.62 77 GLN A C 1
ATOM 648 O O . GLN A 1 77 ? -27.578 -9.243 42.902 1.00 91.62 77 GLN A O 1
ATOM 653 N N . GLN A 1 78 ? -29.050 -9.259 41.202 1.00 88.94 78 GLN A N 1
ATOM 654 C CA . GLN A 1 78 ? -30.243 -9.350 42.049 1.00 88.94 78 GLN A CA 1
ATOM 655 C C . GLN A 1 78 ? -30.291 -10.668 42.829 1.00 88.94 78 GLN A C 1
ATOM 657 O O . GLN A 1 78 ? -30.587 -10.661 44.019 1.00 88.94 78 GLN A O 1
ATOM 662 N N . ALA A 1 79 ? -29.948 -11.795 42.199 1.00 86.69 79 ALA A N 1
ATOM 663 C CA . ALA A 1 79 ? -29.888 -13.085 42.885 1.00 86.69 79 ALA A CA 1
ATOM 664 C C . ALA A 1 79 ? -28.853 -13.086 44.024 1.00 86.69 79 ALA A C 1
ATOM 666 O O . ALA A 1 79 ? -29.118 -13.615 45.103 1.00 86.69 79 ALA A O 1
ATOM 667 N N . VAL A 1 80 ? -27.697 -12.449 43.813 1.00 88.00 80 VAL A N 1
ATOM 668 C CA . VAL A 1 80 ? -26.670 -12.286 44.852 1.00 88.00 80 VAL A CA 1
ATOM 669 C C . VAL A 1 80 ? -27.144 -11.373 45.987 1.00 88.00 80 VAL A C 1
ATOM 671 O O . VAL A 1 80 ? -26.849 -11.665 47.143 1.00 88.00 80 VAL A O 1
ATOM 674 N N . GLU A 1 81 ? -27.872 -10.291 45.702 1.00 85.38 81 GLU A N 1
ATOM 675 C CA . GLU A 1 81 ? -28.444 -9.434 46.753 1.00 85.38 81 GLU A CA 1
ATOM 676 C C . GLU A 1 81 ? -29.525 -10.145 47.571 1.00 85.38 81 GLU A C 1
ATOM 678 O O . GLU A 1 81 ? -29.518 -10.051 48.795 1.00 85.38 81 GLU A O 1
ATOM 683 N N . VAL A 1 82 ? -30.416 -10.899 46.924 1.00 80.81 82 VAL A N 1
ATOM 684 C CA . VAL A 1 82 ? -31.468 -11.659 47.619 1.00 80.81 82 VAL A CA 1
ATOM 685 C C . VAL A 1 82 ? -30.874 -12.805 48.448 1.00 80.81 82 VAL A C 1
ATOM 687 O O . VAL A 1 82 ? -31.378 -13.099 49.524 1.00 80.81 82 VAL A O 1
ATOM 690 N N . SER A 1 83 ? -29.771 -13.411 47.996 1.00 71.56 83 SER A N 1
ATOM 691 C CA . SER A 1 83 ? -29.049 -14.468 48.723 1.00 71.56 83 SER A CA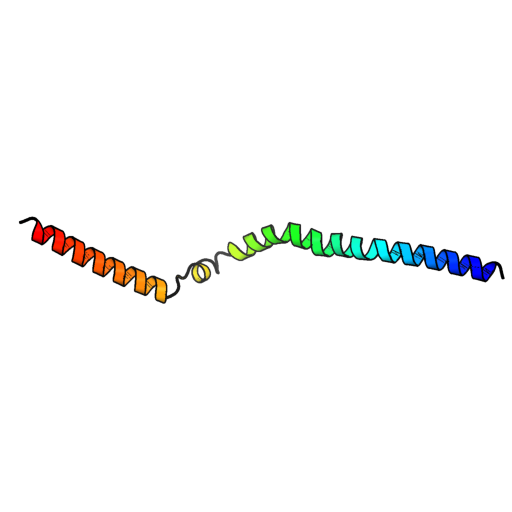 1
ATOM 692 C C . SER A 1 83 ? -28.185 -13.958 49.889 1.00 71.56 83 SER A C 1
ATOM 694 O O . SER A 1 83 ? -27.557 -14.772 50.567 1.00 71.56 83 SER A O 1
ATOM 696 N N . LYS A 1 84 ? -28.085 -12.638 50.102 1.00 61.84 84 LYS A N 1
ATOM 697 C CA . LYS A 1 84 ? -27.347 -12.034 51.229 1.00 61.84 84 LYS A CA 1
ATOM 698 C C . LYS A 1 84 ? -28.197 -11.826 52.494 1.00 61.84 84 LYS A C 1
ATOM 700 O O . LYS A 1 84 ? -27.679 -11.265 53.459 1.00 61.84 84 LYS A O 1
ATOM 705 N N . PHE A 1 85 ? -29.449 -12.278 52.492 1.00 48.91 85 PHE A N 1
ATOM 706 C CA . PHE A 1 85 ? -30.296 -12.430 53.681 1.00 48.91 85 PHE A CA 1
ATOM 707 C C . PHE A 1 85 ? -30.311 -13.888 54.143 1.00 48.91 85 PHE A C 1
ATOM 709 O O . PHE A 1 85 ? -30.443 -14.096 55.369 1.00 48.91 85 PHE A O 1
#

Solvent-accessible surface area (backbone atoms only — not comparable to full-atom values): 4858 Å² total; per-residue (Å²): 115,69,69,61,53,53,52,50,53,50,49,54,52,52,50,52,51,49,67,56,46,53,59,52,48,48,43,54,69,45,56,51,40,49,63,65,47,46,60,60,50,46,50,58,61,61,66,34,77,92,50,41,65,72,73,64,58,72,58,67,68,59,56,53,51,52,52,52,53,50,52,52,48,52,54,52,52,50,52,54,57,64,70,71,112

Foldseek 3Di:
DVVVVVVVVVVVVVVVVCVVVVVVCCCVVPVVVCVVCVVVVVCVVCPPVVCVVVVPDDDPVVVVVVVVVVVVVVVVVVVVVVVVD